Protein AF-A0A3N5VJB0-F1 (afdb_monomer_lite)

Structure (mmCIF, N/CA/C/O backbone):
data_AF-A0A3N5VJB0-F1
#
_entry.id   AF-A0A3N5VJB0-F1
#
loop_
_atom_site.group_PDB
_atom_site.id
_atom_site.type_symbol
_atom_site.label_atom_id
_atom_site.label_alt_id
_atom_site.label_comp_id
_atom_site.label_asym_id
_atom_site.label_entity_id
_atom_site.label_seq_id
_atom_site.pdbx_PDB_ins_code
_atom_site.Cartn_x
_atom_site.Cartn_y
_atom_site.Cartn_z
_atom_site.occupancy
_atom_site.B_iso_or_equiv
_atom_site.auth_seq_id
_atom_site.auth_comp_id
_atom_site.auth_asym_id
_atom_site.auth_atom_id
_atom_site.pdbx_PDB_model_num
ATOM 1 N N . MET A 1 1 ? -7.300 -23.736 31.188 1.00 49.12 1 MET A N 1
ATOM 2 C CA . MET A 1 1 ? -6.596 -22.560 30.645 1.00 49.12 1 MET A CA 1
ATOM 3 C C . MET A 1 1 ? -6.596 -22.736 29.134 1.00 49.12 1 MET A C 1
ATOM 5 O O . MET A 1 1 ? -5.881 -23.599 28.647 1.00 49.12 1 MET A O 1
ATOM 9 N N . TYR A 1 2 ? -7.520 -22.081 28.432 1.00 48.41 2 TYR A N 1
ATOM 10 C CA . TYR A 1 2 ? -7.592 -22.106 26.969 1.00 48.41 2 TYR A CA 1
ATOM 11 C C . TYR A 1 2 ? -6.807 -20.888 26.488 1.00 48.41 2 TYR A C 1
ATOM 13 O O . TYR A 1 2 ? -7.209 -19.762 26.762 1.00 48.41 2 TYR A O 1
ATOM 21 N N . THR A 1 3 ? -5.657 -21.098 25.859 1.00 56.00 3 THR A N 1
ATOM 22 C CA . THR A 1 3 ? -5.018 -20.064 25.046 1.00 56.00 3 THR A CA 1
ATOM 23 C C . THR A 1 3 ? -5.871 -19.951 23.790 1.00 56.00 3 THR A C 1
ATOM 25 O O . THR A 1 3 ? -5.867 -20.867 22.966 1.00 56.00 3 THR A O 1
ATOM 28 N N . GLU A 1 4 ? -6.679 -18.895 23.680 1.00 55.72 4 GLU A N 1
ATOM 29 C CA . GLU A 1 4 ? -7.349 -18.581 22.420 1.00 55.72 4 GLU A CA 1
ATOM 30 C C . GLU A 1 4 ? -6.281 -18.494 21.330 1.00 55.72 4 GLU A C 1
ATOM 32 O O . GLU A 1 4 ? -5.316 -17.734 21.423 1.00 55.72 4 GLU A O 1
ATOM 37 N N . ARG A 1 5 ? -6.413 -19.350 20.316 1.00 55.09 5 ARG A N 1
ATOM 38 C CA . ARG A 1 5 ? -5.667 -19.196 19.076 1.00 55.09 5 ARG A CA 1
ATOM 39 C C . ARG A 1 5 ? -6.320 -18.030 18.356 1.00 55.09 5 ARG A C 1
ATOM 41 O O . ARG A 1 5 ? -7.434 -18.179 17.868 1.00 55.09 5 ARG A O 1
ATOM 48 N N . PHE A 1 6 ? -5.646 -16.890 18.304 1.00 62.41 6 PHE A N 1
ATOM 49 C CA . PHE A 1 6 ? -6.002 -15.859 17.340 1.00 62.41 6 PHE A CA 1
ATOM 50 C C . PHE A 1 6 ? -5.844 -16.480 15.947 1.00 62.41 6 PHE A C 1
ATOM 52 O O . PHE A 1 6 ? -4.742 -16.859 15.552 1.00 62.41 6 PHE A O 1
ATOM 59 N N . THR A 1 7 ? -6.948 -16.691 15.238 1.00 68.06 7 THR A N 1
ATOM 60 C CA . THR A 1 7 ? -6.916 -16.955 13.798 1.00 68.06 7 THR A CA 1
ATOM 61 C C . THR A 1 7 ? -6.798 -15.609 13.110 1.00 68.06 7 THR A C 1
A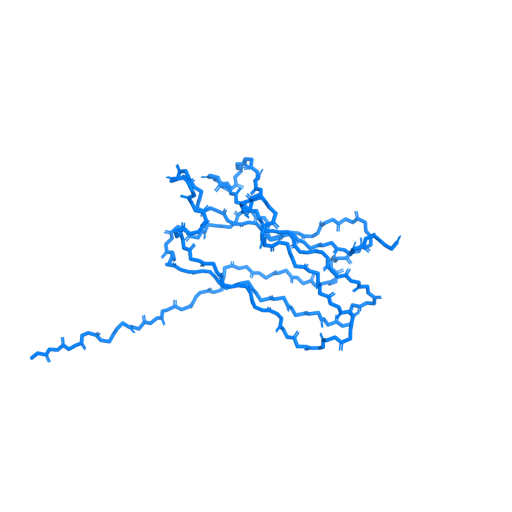TOM 63 O O . THR A 1 7 ? -7.747 -14.830 13.124 1.00 68.06 7 THR A O 1
ATOM 66 N N . GLU A 1 8 ? -5.625 -15.324 12.550 1.00 72.44 8 GLU A N 1
ATOM 67 C CA . GLU A 1 8 ? -5.455 -14.200 11.633 1.00 72.44 8 GLU A CA 1
ATOM 68 C C . GLU A 1 8 ? -6.323 -14.455 10.395 1.00 72.44 8 GLU A C 1
ATOM 70 O O . GLU A 1 8 ? -6.193 -15.487 9.732 1.00 72.44 8 GLU A O 1
ATOM 75 N N . ALA A 1 9 ? -7.250 -13.538 10.129 1.00 80.69 9 ALA A N 1
ATOM 76 C CA . ALA A 1 9 ? -8.050 -13.519 8.915 1.00 80.69 9 ALA A CA 1
ATOM 77 C C . ALA A 1 9 ? -7.431 -12.502 7.954 1.00 80.69 9 ALA A C 1
ATOM 79 O O . ALA A 1 9 ? -7.151 -11.372 8.348 1.00 80.69 9 ALA A O 1
ATOM 80 N N . TRP A 1 10 ? -7.217 -12.922 6.710 1.00 85.69 10 TRP A N 1
ATOM 81 C CA . TRP A 1 10 ? -6.697 -12.078 5.641 1.00 85.69 10 TRP A CA 1
ATOM 82 C C . TRP A 1 10 ? -7.815 -11.803 4.643 1.00 85.69 10 TRP A C 1
ATOM 84 O O . TRP A 1 10 ? -8.526 -12.727 4.243 1.00 85.69 10 TRP A O 1
ATOM 94 N N . GLU A 1 11 ? -7.946 -10.549 4.235 1.00 91.00 11 GLU A N 1
ATOM 95 C CA . GLU A 1 11 ? -8.885 -10.113 3.207 1.00 91.00 11 GLU A CA 1
ATOM 96 C C . GLU A 1 11 ? -8.115 -9.384 2.108 1.00 91.00 11 GLU A C 1
ATOM 98 O O . GLU A 1 11 ? -7.194 -8.614 2.385 1.00 91.00 11 GLU A O 1
ATOM 103 N N . LEU A 1 12 ? -8.481 -9.653 0.855 1.00 92.69 12 LEU A N 1
ATOM 104 C CA . LEU A 1 12 ? -7.967 -8.903 -0.280 1.00 92.69 12 LEU A CA 1
ATOM 105 C C . LEU A 1 12 ? -8.757 -7.600 -0.393 1.00 92.69 12 LEU A C 1
ATOM 107 O O . LEU A 1 12 ? -9.940 -7.639 -0.720 1.00 92.69 12 LEU A O 1
ATOM 111 N N . ILE A 1 13 ? -8.094 -6.478 -0.123 1.00 92.25 13 ILE A N 1
ATOM 112 C CA . ILE A 1 13 ? -8.717 -5.151 -0.153 1.00 92.25 13 ILE A CA 1
ATOM 113 C C . ILE A 1 13 ? -8.865 -4.656 -1.594 1.00 92.25 13 ILE A C 1
ATOM 115 O O . ILE A 1 13 ? -9.959 -4.271 -1.995 1.00 92.25 13 ILE A O 1
ATOM 119 N N . ASP A 1 14 ? -7.778 -4.686 -2.368 1.00 92.38 14 ASP A N 1
ATOM 120 C CA . ASP A 1 14 ? -7.775 -4.234 -3.759 1.00 92.38 14 ASP A CA 1
ATOM 121 C C . ASP A 1 14 ? -6.621 -4.858 -4.562 1.00 92.38 14 ASP A C 1
ATOM 123 O O . ASP A 1 14 ? -5.675 -5.409 -3.988 1.00 92.38 14 ASP A O 1
ATOM 127 N N . VAL A 1 15 ? -6.710 -4.788 -5.893 1.00 89.44 15 VAL A N 1
ATOM 128 C CA . VAL A 1 15 ? -5.673 -5.227 -6.833 1.00 89.44 15 VAL A CA 1
ATOM 129 C C . VAL A 1 15 ? -5.547 -4.239 -7.984 1.00 89.44 15 VAL A C 1
ATOM 131 O O . VAL A 1 15 ? -6.483 -4.037 -8.756 1.00 89.44 15 VAL A O 1
ATOM 134 N N . LEU A 1 16 ? -4.332 -3.732 -8.176 1.00 86.06 16 LEU A N 1
ATOM 135 C CA . LEU A 1 16 ? -3.948 -2.960 -9.350 1.00 86.06 16 LEU A CA 1
ATOM 136 C C . LEU A 1 16 ? -3.123 -3.831 -10.309 1.00 86.06 16 LEU A C 1
ATOM 138 O O . LEU A 1 16 ? -2.134 -4.441 -9.905 1.00 86.06 16 LEU A O 1
ATOM 142 N N . TYR A 1 17 ? -3.515 -3.882 -11.585 1.00 79.38 17 TYR A N 1
ATOM 143 C CA . TYR A 1 17 ? -2.782 -4.609 -12.627 1.00 79.38 17 TYR A CA 1
ATOM 144 C C . TYR A 1 17 ? -1.937 -3.668 -13.496 1.00 79.38 17 TYR A C 1
ATOM 146 O O . TYR A 1 17 ? -2.412 -2.626 -13.951 1.00 79.38 17 TYR A O 1
ATOM 154 N N . GLY A 1 18 ? -0.690 -4.087 -13.740 1.00 65.25 18 GLY A N 1
ATOM 155 C CA . GLY A 1 18 ? 0.374 -3.314 -14.391 1.00 65.25 18 GLY A CA 1
ATOM 156 C C . GLY A 1 18 ? 0.141 -2.933 -15.855 1.00 65.25 18 GLY A C 1
ATOM 157 O O . GLY A 1 18 ? 0.775 -1.996 -16.326 1.00 65.25 18 GLY A O 1
ATOM 158 N N . ASP A 1 19 ? -0.815 -3.558 -16.552 1.00 61.97 19 ASP A N 1
ATOM 159 C CA . ASP A 1 19 ? -1.210 -3.159 -17.916 1.00 61.97 19 ASP A CA 1
ATOM 160 C C . ASP A 1 19 ? -1.705 -1.695 -17.979 1.00 61.97 19 ASP A C 1
ATOM 162 O O . ASP A 1 19 ? -1.759 -1.098 -19.055 1.00 61.97 19 ASP A O 1
ATOM 166 N N . ASN A 1 20 ? -2.046 -1.108 -16.824 1.00 55.09 20 ASN A N 1
ATOM 167 C CA . ASN A 1 20 ? -2.473 0.283 -16.677 1.00 55.09 20 ASN A CA 1
ATOM 168 C C . ASN A 1 20 ? -1.330 1.271 -16.367 1.00 55.09 20 ASN A C 1
ATOM 170 O O . ASN A 1 20 ? -1.537 2.477 -16.504 1.00 55.09 20 ASN A O 1
ATOM 174 N N . VAL A 1 21 ? -0.126 0.803 -16.007 1.00 60.44 21 VAL A N 1
ATOM 175 C CA . VAL A 1 21 ? 1.015 1.667 -15.646 1.00 60.44 21 VAL A CA 1
ATOM 176 C C . VAL A 1 21 ? 1.753 2.086 -16.925 1.00 60.44 21 VAL A C 1
ATOM 178 O O . VAL A 1 21 ? 2.816 1.576 -17.272 1.00 60.44 21 VAL A O 1
ATOM 181 N N . ASN A 1 22 ? 1.144 2.989 -17.694 1.00 57.59 22 ASN A N 1
ATOM 182 C CA . ASN A 1 22 ? 1.719 3.525 -18.927 1.00 57.59 22 ASN A CA 1
ATOM 183 C C . ASN A 1 22 ? 2.449 4.849 -18.655 1.00 57.59 22 ASN A C 1
ATOM 185 O O . ASN A 1 22 ? 1.802 5.893 -18.585 1.00 57.59 22 ASN A O 1
ATOM 189 N N . GLY A 1 23 ? 3.780 4.772 -18.524 1.00 58.91 23 GLY A N 1
ATOM 190 C CA . GLY A 1 23 ? 4.832 5.747 -18.884 1.00 58.91 23 GLY A CA 1
ATOM 191 C C . GLY A 1 23 ? 4.781 7.211 -18.416 1.00 58.91 23 GLY A C 1
ATOM 192 O O . GLY A 1 23 ? 5.788 7.901 -18.524 1.00 58.91 23 GLY A O 1
ATOM 193 N N . THR A 1 24 ? 3.647 7.722 -17.945 1.00 60.50 24 THR A N 1
ATOM 194 C CA . THR A 1 24 ? 3.448 9.119 -17.518 1.00 60.50 24 THR A CA 1
ATOM 195 C C . THR A 1 24 ? 2.245 9.314 -16.592 1.00 60.50 24 THR A C 1
ATOM 197 O O . THR A 1 24 ? 2.073 10.404 -16.056 1.00 60.50 24 THR A O 1
ATOM 200 N N . THR A 1 25 ? 1.358 8.322 -16.463 1.00 71.38 25 THR A N 1
ATOM 201 C CA . THR A 1 25 ? 0.137 8.436 -15.655 1.00 71.38 25 THR A CA 1
ATOM 202 C C . THR A 1 25 ? 0.215 7.476 -14.484 1.00 71.38 25 THR A C 1
ATOM 204 O O . THR A 1 25 ? 0.386 6.273 -14.677 1.00 71.38 25 THR A O 1
ATOM 207 N N . GLU A 1 26 ? 0.081 8.036 -13.289 1.00 77.56 26 GLU A N 1
ATOM 208 C CA . GLU A 1 26 ? 0.037 7.299 -12.032 1.00 77.56 26 GLU A CA 1
ATOM 209 C C . GLU A 1 26 ? -1.166 6.353 -12.062 1.00 77.56 26 GLU A C 1
ATOM 211 O O . GLU A 1 26 ? -2.280 6.731 -12.442 1.00 77.56 26 GLU A O 1
ATOM 216 N N . SER A 1 27 ? -0.929 5.095 -11.712 1.00 85.75 27 SER A N 1
ATOM 217 C CA . SER A 1 27 ? -1.995 4.129 -11.479 1.00 85.75 27 SER A CA 1
ATOM 218 C C . SER A 1 27 ? -2.156 3.951 -9.985 1.00 85.75 27 SER A C 1
ATOM 220 O O . SER A 1 27 ? -1.166 3.726 -9.297 1.00 85.75 27 SER A O 1
ATOM 222 N N . ASN A 1 28 ? -3.383 4.012 -9.478 1.00 88.62 28 ASN A N 1
ATOM 223 C CA . ASN A 1 28 ? -3.616 3.895 -8.048 1.00 88.62 28 ASN A CA 1
ATOM 224 C C . ASN A 1 28 ? -4.825 3.023 -7.710 1.00 88.62 28 ASN A C 1
ATOM 226 O O . ASN A 1 28 ? -5.699 2.774 -8.542 1.00 88.62 28 ASN A O 1
ATOM 230 N N . THR A 1 29 ? -4.839 2.521 -6.479 1.00 90.56 29 THR A N 1
ATOM 231 C CA . THR A 1 29 ? -5.936 1.711 -5.922 1.00 90.56 29 THR A CA 1
ATOM 232 C C . THR A 1 29 ? -7.151 2.562 -5.534 1.00 90.56 29 THR A C 1
ATOM 234 O O . THR A 1 29 ? -8.218 2.052 -5.200 1.00 90.56 29 THR A O 1
ATOM 237 N N . GLY A 1 30 ? -6.987 3.886 -5.505 1.00 90.56 30 GLY A N 1
ATOM 238 C CA . GLY A 1 30 ? -7.887 4.779 -4.793 1.00 90.56 30 GLY A CA 1
ATOM 239 C C . GLY A 1 30 ? -7.812 4.580 -3.275 1.00 90.56 30 GLY A C 1
ATOM 240 O O . GLY A 1 30 ? -7.113 3.705 -2.756 1.00 90.56 30 GLY A O 1
ATOM 241 N N . ALA A 1 31 ? -8.550 5.418 -2.546 1.00 91.88 31 ALA A N 1
ATOM 242 C CA . ALA A 1 31 ? -8.595 5.392 -1.088 1.00 91.88 31 ALA A CA 1
ATOM 243 C C . ALA A 1 31 ? -9.474 4.233 -0.580 1.00 91.88 31 ALA A C 1
ATOM 245 O O . ALA A 1 31 ? -10.703 4.337 -0.519 1.00 91.88 31 ALA A O 1
ATOM 246 N N . ASN A 1 32 ? -8.831 3.146 -0.161 1.00 93.50 32 ASN A N 1
ATOM 247 C CA . ASN A 1 32 ? -9.463 1.932 0.346 1.00 93.50 32 ASN A CA 1
ATOM 248 C C . ASN A 1 32 ? -9.496 1.901 1.874 1.00 93.50 32 ASN A C 1
ATOM 250 O O . ASN A 1 32 ? -8.491 2.174 2.525 1.00 93.50 32 ASN A O 1
ATOM 254 N N . SER A 1 33 ? -10.643 1.558 2.470 1.00 92.00 33 SER A N 1
ATOM 255 C CA . SER A 1 33 ? -10.769 1.541 3.932 1.00 92.00 33 SER A CA 1
ATOM 256 C C . SER A 1 33 ? -10.020 0.362 4.543 1.00 92.00 33 SER A C 1
ATOM 258 O O . SER A 1 33 ? -10.244 -0.784 4.166 1.00 92.00 33 SER A O 1
ATOM 260 N N . VAL A 1 34 ? -9.196 0.651 5.548 1.00 90.19 34 VAL A N 1
ATOM 261 C CA . VAL A 1 34 ? -8.426 -0.336 6.315 1.00 90.19 34 VAL A CA 1
ATOM 262 C C . VAL A 1 34 ? -8.737 -0.305 7.817 1.00 90.19 34 VAL A C 1
ATOM 264 O O . VAL A 1 34 ? -8.056 -0.939 8.615 1.00 90.19 34 VAL A O 1
ATOM 267 N N . LYS A 1 35 ? -9.796 0.412 8.216 1.00 87.44 35 LYS A N 1
ATOM 268 C CA . LYS A 1 35 ? -10.156 0.685 9.622 1.00 87.44 35 LYS A CA 1
ATOM 269 C C . LYS A 1 35 ? -10.370 -0.561 10.492 1.00 87.44 35 LYS A C 1
ATOM 271 O O . LYS A 1 35 ? -10.213 -0.489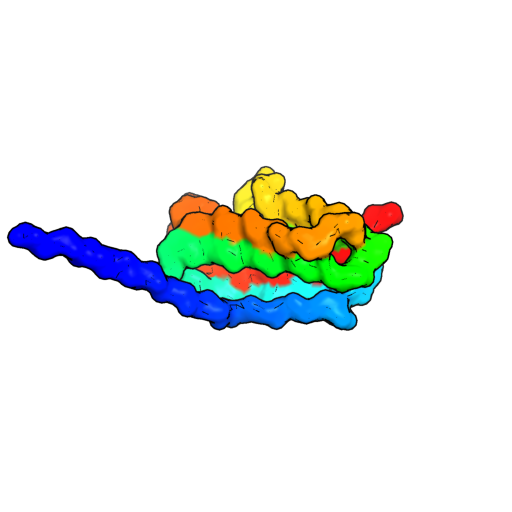 11.706 1.00 87.44 35 LYS A O 1
ATOM 276 N N . ASP A 1 36 ? -10.796 -1.663 9.876 1.00 88.44 36 ASP A N 1
ATOM 277 C CA . ASP A 1 36 ? -11.183 -2.898 10.566 1.00 88.44 36 ASP A CA 1
ATOM 278 C C . ASP A 1 36 ? -10.028 -3.918 10.611 1.00 88.44 36 ASP A C 1
ATOM 280 O O . ASP A 1 36 ? -10.177 -5.012 11.158 1.00 88.44 36 ASP A O 1
ATOM 284 N N . PHE A 1 37 ? -8.860 -3.560 10.066 1.00 87.69 37 PHE A N 1
ATOM 285 C CA . PHE A 1 37 ? -7.666 -4.395 10.055 1.00 87.69 37 PHE A CA 1
ATOM 286 C C . PHE A 1 37 ? -6.673 -3.926 11.109 1.00 87.69 37 PHE A C 1
ATOM 288 O O . PHE A 1 37 ? -6.576 -2.747 11.420 1.00 87.69 37 PHE A O 1
ATOM 295 N N . SER A 1 38 ? -5.902 -4.857 11.665 1.00 86.69 38 SER A N 1
ATOM 296 C CA . SER A 1 38 ? -4.782 -4.521 12.551 1.00 86.69 38 SER A CA 1
ATOM 297 C C . SER A 1 38 ? -3.497 -4.228 11.775 1.00 86.69 38 SER A C 1
ATOM 299 O O . SER A 1 38 ? -2.605 -3.557 12.299 1.00 86.69 38 SER A O 1
ATOM 301 N N . ARG A 1 39 ? -3.393 -4.747 10.544 1.00 87.38 39 ARG A N 1
ATOM 302 C CA . ARG A 1 39 ? -2.247 -4.608 9.644 1.00 87.38 39 ARG A CA 1
ATOM 303 C C . ARG A 1 39 ? -2.679 -4.674 8.190 1.00 87.38 39 ARG A C 1
ATOM 305 O O . ARG A 1 39 ? -3.682 -5.307 7.866 1.00 87.38 39 ARG A O 1
ATOM 312 N N . VAL A 1 40 ? -1.859 -4.092 7.329 1.00 88.81 40 VAL A N 1
ATOM 313 C CA . VAL A 1 40 ? -2.001 -4.131 5.877 1.00 88.81 40 VAL A CA 1
ATOM 314 C C . VAL A 1 40 ? -0.683 -4.607 5.281 1.00 88.81 40 VAL A C 1
ATOM 316 O O . VAL A 1 40 ? 0.387 -4.176 5.706 1.00 88.81 40 VAL A O 1
ATOM 319 N N . ALA A 1 41 ? -0.760 -5.504 4.302 1.00 89.56 41 ALA A N 1
ATOM 320 C CA . ALA A 1 41 ? 0.383 -5.915 3.500 1.00 89.56 41 ALA A CA 1
ATOM 321 C C . ALA A 1 41 ? 0.164 -5.455 2.058 1.00 89.56 41 ALA A C 1
ATOM 323 O O . ALA A 1 41 ? -0.822 -5.834 1.428 1.00 89.56 41 ALA A O 1
ATOM 324 N N . ILE A 1 42 ? 1.091 -4.654 1.544 1.00 88.81 42 ILE A N 1
ATOM 325 C CA . ILE A 1 42 ? 1.124 -4.225 0.148 1.00 88.81 42 ILE A CA 1
ATOM 326 C C . ILE A 1 42 ? 2.119 -5.128 -0.565 1.00 88.81 42 ILE A C 1
ATOM 328 O O . ILE A 1 42 ? 3.285 -5.209 -0.176 1.00 88.81 42 ILE A O 1
ATOM 332 N N . ILE A 1 43 ? 1.644 -5.834 -1.588 1.00 88.12 43 ILE A N 1
ATOM 333 C CA . ILE A 1 43 ? 2.451 -6.768 -2.370 1.00 88.12 43 ILE A CA 1
ATOM 334 C C . ILE A 1 43 ? 2.645 -6.168 -3.755 1.00 88.12 43 ILE A C 1
ATOM 336 O O . ILE A 1 43 ? 1.694 -6.057 -4.525 1.00 88.12 43 ILE A O 1
ATOM 340 N N . VAL A 1 44 ? 3.885 -5.815 -4.075 1.00 84.44 44 VAL A N 1
ATOM 341 C CA . VAL A 1 44 ? 4.263 -5.283 -5.385 1.00 84.44 44 VAL A CA 1
ATOM 342 C C . VAL A 1 44 ? 5.006 -6.370 -6.135 1.00 84.44 44 VAL A C 1
ATOM 344 O O . VAL A 1 44 ? 6.087 -6.789 -5.727 1.00 84.44 44 VAL A O 1
ATOM 347 N N . HIS A 1 45 ? 4.414 -6.847 -7.225 1.00 82.31 45 HIS A N 1
ATOM 348 C CA . HIS A 1 45 ? 4.996 -7.892 -8.055 1.00 82.31 45 HIS A CA 1
ATOM 349 C C . HIS A 1 45 ? 5.261 -7.347 -9.463 1.00 82.31 45 HIS A C 1
ATOM 351 O O . HIS A 1 45 ? 4.335 -7.304 -10.277 1.00 82.31 45 HIS A O 1
ATOM 357 N N . PRO A 1 46 ? 6.497 -6.910 -9.758 1.00 73.75 46 PRO A N 1
ATOM 358 C CA . PRO A 1 46 ? 6.853 -6.448 -11.092 1.00 73.75 46 PRO A CA 1
ATOM 359 C C . PRO A 1 46 ? 6.921 -7.657 -12.037 1.00 73.75 46 PRO A C 1
ATOM 361 O O . PRO A 1 46 ? 7.783 -8.527 -11.918 1.00 73.75 46 PRO A O 1
ATOM 364 N N . VAL A 1 47 ? 5.991 -7.729 -12.983 1.00 70.12 47 VAL A N 1
ATOM 365 C CA . VAL A 1 47 ? 6.040 -8.699 -14.083 1.00 70.12 47 VAL A CA 1
ATOM 366 C C . VAL A 1 47 ? 6.270 -7.907 -15.358 1.00 70.12 47 VAL A C 1
ATOM 368 O O . VAL A 1 47 ? 5.473 -7.033 -15.678 1.00 70.12 47 VAL A O 1
ATOM 371 N N . ASP A 1 48 ? 7.370 -8.190 -16.055 1.00 65.94 48 ASP A N 1
ATOM 372 C CA . ASP A 1 48 ? 7.712 -7.594 -17.354 1.00 65.94 48 ASP A CA 1
ATOM 373 C C . ASP A 1 48 ? 7.794 -6.053 -17.374 1.00 65.94 48 ASP A C 1
ATOM 375 O O . ASP A 1 48 ? 7.550 -5.407 -18.396 1.00 65.94 48 ASP A O 1
ATOM 379 N N . VAL A 1 49 ? 8.182 -5.444 -16.252 1.00 63.12 49 VAL A N 1
ATOM 380 C CA . VAL A 1 49 ? 8.414 -3.998 -16.183 1.00 63.12 49 VAL A CA 1
ATOM 381 C C . VAL A 1 49 ? 9.800 -3.697 -16.752 1.00 63.12 49 VAL A C 1
ATOM 383 O O . VAL A 1 49 ? 10.800 -4.163 -16.220 1.00 63.1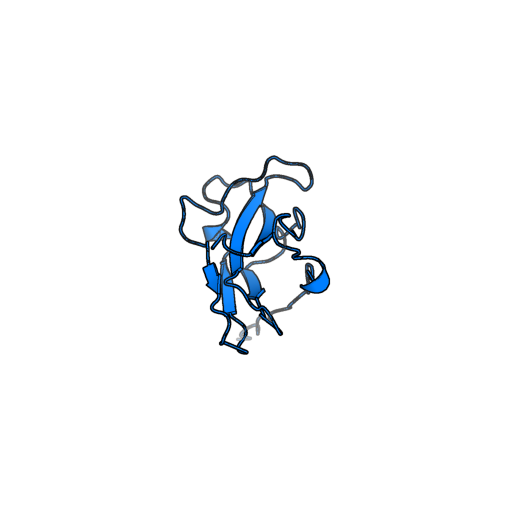2 49 VAL A O 1
ATOM 386 N N . ASN A 1 50 ? 9.874 -2.922 -17.838 1.00 64.38 50 ASN A N 1
ATOM 387 C CA . ASN A 1 50 ? 11.147 -2.499 -18.449 1.00 64.38 50 ASN A CA 1
ATOM 388 C C . ASN A 1 50 ? 11.762 -1.261 -17.780 1.00 64.38 50 ASN A C 1
ATOM 390 O O . ASN A 1 50 ? 12.788 -0.766 -18.245 1.00 64.38 50 ASN A O 1
ATOM 394 N N . ASP A 1 51 ? 11.124 -0.762 -16.725 1.00 69.69 51 ASP A N 1
ATOM 395 C CA . ASP A 1 51 ? 11.525 0.432 -15.999 1.00 69.69 51 ASP A CA 1
ATOM 396 C C . ASP A 1 51 ? 11.492 0.198 -14.488 1.00 69.69 51 ASP A C 1
ATOM 398 O O . ASP A 1 51 ? 10.962 -0.800 -13.989 1.00 69.69 51 ASP A O 1
ATOM 402 N N . VAL A 1 52 ? 12.104 1.116 -13.762 1.00 75.81 52 VAL A N 1
ATOM 403 C CA . VAL A 1 52 ? 12.010 1.183 -12.316 1.00 75.81 52 VAL A CA 1
ATOM 404 C C . VAL A 1 52 ? 10.600 1.647 -11.942 1.00 75.81 52 VAL A C 1
ATOM 406 O O . VAL A 1 52 ? 10.054 2.537 -12.586 1.00 75.81 52 VAL A O 1
ATOM 409 N N . LEU A 1 53 ? 9.987 1.033 -10.929 1.00 78.56 53 LEU A N 1
ATOM 410 C CA . LEU A 1 53 ? 8.704 1.501 -10.397 1.00 78.56 53 LEU A CA 1
ATOM 411 C C . LEU A 1 53 ? 8.936 2.341 -9.153 1.00 78.56 53 LEU A C 1
ATOM 413 O O . LEU A 1 53 ? 9.576 1.847 -8.224 1.00 78.56 53 LEU A O 1
ATOM 417 N N . ASP A 1 54 ? 8.358 3.533 -9.141 1.00 80.69 54 ASP A N 1
ATOM 418 C CA . ASP A 1 54 ? 8.153 4.330 -7.942 1.00 80.69 54 ASP A CA 1
ATOM 419 C C . ASP A 1 54 ? 6.765 3.994 -7.392 1.00 80.69 54 ASP A C 1
ATOM 421 O O . ASP A 1 54 ? 5.765 4.014 -8.118 1.00 80.69 54 ASP A O 1
ATOM 425 N N . VAL A 1 55 ? 6.731 3.582 -6.127 1.00 82.44 55 VAL A N 1
ATOM 426 C CA . VAL A 1 55 ? 5.505 3.220 -5.419 1.00 82.44 55 VAL A CA 1
ATOM 427 C C . VAL A 1 55 ? 5.344 4.154 -4.240 1.00 82.44 55 VAL A C 1
ATOM 429 O O . VAL A 1 55 ? 6.123 4.053 -3.292 1.00 82.44 55 VAL A O 1
ATOM 432 N N . ASP A 1 56 ? 4.307 4.977 -4.281 1.00 84.75 56 ASP A N 1
ATOM 433 C CA . ASP A 1 56 ? 3.974 5.916 -3.220 1.00 84.75 56 ASP A CA 1
ATOM 434 C C . ASP A 1 56 ? 2.803 5.363 -2.405 1.00 84.75 56 ASP A C 1
ATOM 436 O O . ASP A 1 56 ? 1.826 4.823 -2.936 1.00 84.75 56 ASP A O 1
ATOM 440 N N . ILE A 1 57 ? 2.907 5.459 -1.080 1.00 87.38 57 ILE A N 1
ATOM 441 C CA . ILE A 1 57 ? 1.851 5.016 -0.170 1.00 87.38 57 ILE A CA 1
ATOM 442 C C . ILE A 1 57 ? 1.274 6.237 0.518 1.00 87.38 57 ILE A C 1
ATOM 444 O O . ILE A 1 57 ? 1.960 6.968 1.237 1.00 87.38 57 ILE A O 1
ATOM 448 N N . GLU A 1 58 ? -0.027 6.410 0.357 1.00 87.75 58 GLU A N 1
ATOM 449 C CA . GLU A 1 58 ? -0.755 7.542 0.887 1.00 87.75 58 GLU A CA 1
ATOM 450 C C . GLU A 1 58 ? -1.917 7.099 1.769 1.00 87.75 58 GLU A C 1
ATOM 452 O O . GLU A 1 58 ? -2.427 5.980 1.711 1.00 87.75 58 GLU A O 1
ATOM 457 N N . GLN A 1 59 ? -2.356 8.029 2.599 1.00 88.00 59 GLN A N 1
ATOM 458 C CA . GLN A 1 59 ? -3.419 7.878 3.564 1.00 88.00 59 GLN A CA 1
ATOM 459 C C . GLN A 1 59 ? -4.470 8.975 3.386 1.00 88.00 59 GLN A C 1
ATOM 461 O O . GLN A 1 59 ? -4.160 10.118 3.043 1.00 88.00 59 GLN A O 1
ATOM 466 N N . ALA A 1 60 ? -5.725 8.652 3.693 1.00 88.69 60 ALA A N 1
ATOM 467 C CA . ALA A 1 60 ? -6.819 9.616 3.749 1.00 88.69 60 ALA A CA 1
ATOM 468 C C . ALA A 1 60 ? -7.746 9.380 4.951 1.00 88.69 60 ALA A C 1
ATOM 470 O O . ALA A 1 60 ? -7.893 8.269 5.463 1.00 88.69 60 ALA A O 1
ATOM 471 N N . ALA A 1 61 ? -8.433 10.444 5.371 1.00 87.62 61 ALA A N 1
ATOM 472 C CA . ALA A 1 61 ? -9.452 10.369 6.421 1.00 87.62 61 ALA A CA 1
ATOM 473 C C . ALA A 1 61 ? -10.793 9.789 5.927 1.00 87.62 61 ALA A C 1
ATOM 475 O O . ALA A 1 61 ? -11.654 9.401 6.715 1.00 87.62 61 ALA A O 1
ATOM 476 N N . SER A 1 62 ? -11.008 9.751 4.608 1.00 90.75 62 SER A N 1
ATOM 477 C CA . SER A 1 62 ? -12.207 9.183 3.985 1.00 90.75 62 SER A CA 1
ATOM 478 C C . SER A 1 62 ? -11.924 8.767 2.542 1.00 90.75 62 SER A C 1
ATOM 480 O O . SER A 1 62 ? -10.953 9.241 1.956 1.00 90.75 62 SER A O 1
ATOM 482 N N . ALA A 1 63 ? -12.817 7.978 1.941 1.00 91.00 63 ALA A N 1
ATOM 483 C CA . ALA A 1 63 ? -12.715 7.546 0.541 1.00 91.00 63 ALA A CA 1
ATOM 484 C C . ALA A 1 63 ? -12.613 8.702 -0.479 1.00 91.00 63 ALA A C 1
ATOM 486 O O . ALA A 1 63 ? -12.075 8.519 -1.561 1.00 91.00 63 ALA A O 1
ATOM 487 N N . ASN A 1 64 ? -13.126 9.890 -0.136 1.00 90.69 64 ASN A N 1
ATOM 488 C CA . ASN A 1 64 ? -13.059 11.095 -0.975 1.00 90.69 64 ASN A CA 1
ATOM 489 C C . ASN A 1 64 ? -12.215 12.205 -0.319 1.00 90.69 64 ASN A C 1
ATOM 491 O O . ASN A 1 64 ? -12.391 13.387 -0.617 1.00 90.69 64 ASN A O 1
ATOM 495 N N . GLY A 1 65 ? -11.391 11.847 0.668 1.00 86.50 65 GLY A N 1
ATOM 496 C CA . GLY A 1 65 ? -10.558 12.786 1.408 1.00 86.50 65 GLY A CA 1
ATOM 497 C C . GLY A 1 65 ? -9.330 13.217 0.612 1.00 86.50 65 GLY A C 1
ATOM 498 O O . GLY A 1 65 ? -8.986 12.618 -0.401 1.00 86.50 65 GLY A O 1
ATOM 499 N N . ALA A 1 66 ? -8.647 14.252 1.099 1.00 88.81 66 ALA A N 1
ATOM 500 C CA . ALA A 1 66 ? -7.329 14.596 0.584 1.00 88.81 66 ALA A CA 1
ATOM 501 C C . ALA A 1 66 ? -6.322 13.503 0.967 1.00 88.81 66 ALA A C 1
ATOM 503 O O . ALA A 1 66 ? -6.246 13.125 2.142 1.00 88.81 66 ALA A O 1
ATOM 504 N N . LEU A 1 67 ? -5.569 13.041 -0.027 1.00 87.88 67 LEU A N 1
ATOM 505 C CA . LEU A 1 67 ? -4.477 12.094 0.131 1.00 87.88 67 LEU A CA 1
ATOM 506 C C . LEU A 1 67 ? -3.259 12.800 0.731 1.00 87.88 67 LEU A C 1
ATOM 508 O O . LEU A 1 67 ? -3.027 13.994 0.508 1.00 87.88 67 LEU A O 1
ATOM 512 N N . LYS A 1 68 ? -2.534 12.072 1.572 1.00 84.69 68 LYS A N 1
ATOM 513 C CA . LYS A 1 68 ? -1.290 12.513 2.197 1.00 84.69 68 LYS A CA 1
ATOM 514 C C . LYS A 1 68 ? -0.339 11.341 2.253 1.00 84.69 68 LYS A C 1
ATOM 516 O O . LYS A 1 68 ? -0.775 10.255 2.605 1.00 84.69 68 LYS A O 1
ATOM 521 N N . THR A 1 69 ? 0.946 11.564 2.030 1.00 81.50 69 THR A N 1
ATOM 522 C CA . THR A 1 69 ? 1.960 10.522 2.197 1.00 81.50 69 THR A CA 1
ATOM 523 C C . THR A 1 69 ? 1.866 9.881 3.587 1.00 81.50 69 THR A C 1
ATOM 525 O O . THR A 1 69 ? 1.618 10.549 4.606 1.00 81.50 69 THR A O 1
ATOM 528 N N . VAL A 1 70 ? 2.014 8.560 3.631 1.00 77.75 70 VAL A N 1
ATOM 529 C CA . VAL A 1 70 ? 2.224 7.822 4.874 1.00 77.75 70 VAL A CA 1
ATOM 530 C C . VAL A 1 70 ? 3.618 8.201 5.367 1.00 77.75 70 VAL A C 1
ATOM 532 O O . VAL A 1 70 ? 4.606 7.623 4.944 1.00 77.75 70 VAL A O 1
ATOM 535 N N . ASP A 1 71 ? 3.659 9.221 6.230 1.00 65.88 71 ASP A N 1
ATOM 536 C CA . ASP A 1 71 ? 4.849 9.867 6.800 1.00 65.88 71 ASP A CA 1
ATOM 537 C C . ASP A 1 71 ? 5.695 10.745 5.842 1.00 65.88 71 ASP A C 1
ATOM 539 O O . ASP A 1 71 ? 5.339 10.988 4.693 1.00 65.88 71 ASP A O 1
ATOM 543 N N . ALA A 1 72 ? 6.762 11.355 6.373 1.00 53.69 72 ALA A N 1
ATOM 544 C CA . ALA A 1 72 ? 7.647 12.262 5.642 1.00 53.69 72 ALA A CA 1
ATOM 545 C C . ALA A 1 72 ? 8.782 11.500 4.923 1.00 53.69 72 ALA A C 1
ATOM 547 O O . ALA A 1 72 ? 9.953 11.692 5.268 1.00 53.69 72 ALA A O 1
ATOM 548 N N . ASN A 1 73 ? 8.421 10.708 3.905 1.00 50.09 73 ASN A N 1
ATOM 549 C CA . ASN A 1 73 ? 9.298 10.025 2.929 1.00 50.09 73 ASN A CA 1
ATOM 550 C C . ASN A 1 73 ? 9.784 8.596 3.277 1.00 50.09 73 ASN A C 1
ATOM 552 O O . ASN A 1 73 ? 10.828 8.186 2.768 1.00 50.09 73 ASN A O 1
ATOM 556 N N . SER A 1 74 ? 9.132 7.827 4.155 1.00 53.28 74 SER A N 1
ATOM 557 C CA . SER A 1 74 ? 9.713 6.552 4.634 1.00 53.28 74 SER A CA 1
ATOM 558 C C . SER A 1 74 ? 9.174 5.291 3.971 1.00 53.28 74 SER A C 1
ATOM 560 O O . SER A 1 74 ? 9.692 4.214 4.282 1.00 53.28 74 SER A O 1
ATOM 562 N N . LYS A 1 75 ? 8.161 5.369 3.098 1.00 61.69 75 LYS A N 1
ATOM 563 C CA . LYS A 1 75 ? 7.555 4.158 2.511 1.00 61.69 75 LYS A CA 1
ATOM 564 C C . LYS A 1 75 ? 7.463 4.144 0.989 1.00 61.69 75 LYS A C 1
ATOM 566 O O . LYS A 1 75 ? 6.886 3.204 0.444 1.00 61.69 75 LYS A O 1
ATOM 571 N N . ASP A 1 76 ? 8.130 5.090 0.339 1.00 62.62 76 ASP A N 1
ATOM 572 C CA . ASP A 1 76 ? 8.336 5.055 -1.102 1.00 62.62 76 ASP A CA 1
ATOM 573 C C . ASP A 1 76 ? 9.304 3.908 -1.408 1.00 62.62 76 ASP A C 1
ATOM 575 O O . ASP A 1 76 ? 10.388 3.811 -0.814 1.00 62.62 76 ASP A O 1
ATOM 579 N N . ILE A 1 77 ? 8.907 2.993 -2.293 1.00 68.19 77 ILE A N 1
ATOM 580 C CA . ILE A 1 77 ? 9.801 1.926 -2.745 1.00 68.19 77 ILE A CA 1
ATOM 581 C C . ILE A 1 77 ? 10.096 2.064 -4.225 1.00 68.19 77 ILE A C 1
ATOM 583 O O . ILE A 1 77 ? 9.214 2.267 -5.051 1.00 68.19 77 ILE A O 1
ATOM 587 N N . THR A 1 78 ? 11.368 1.862 -4.537 1.00 67.00 78 THR A N 1
ATOM 588 C CA . THR A 1 78 ? 11.869 1.792 -5.897 1.00 67.00 78 THR A CA 1
ATOM 589 C C . THR A 1 78 ? 12.125 0.326 -6.228 1.00 67.00 78 THR A C 1
ATOM 591 O O . THR A 1 78 ? 13.018 -0.301 -5.646 1.00 67.00 78 THR A O 1
ATOM 594 N N . VAL A 1 79 ? 11.335 -0.258 -7.130 1.00 66.94 79 VAL A N 1
ATOM 595 C CA . VAL A 1 79 ? 11.471 -1.677 -7.504 1.00 66.94 79 VAL A CA 1
ATOM 596 C C . VAL A 1 79 ? 12.272 -1.807 -8.797 1.00 66.94 79 VAL A C 1
ATOM 598 O O . VAL A 1 79 ? 11.920 -1.225 -9.820 1.00 66.94 79 VAL A O 1
ATOM 601 N N . ALA A 1 80 ? 13.367 -2.572 -8.754 1.00 60.34 80 ALA A N 1
ATOM 602 C CA . ALA A 1 80 ? 14.278 -2.731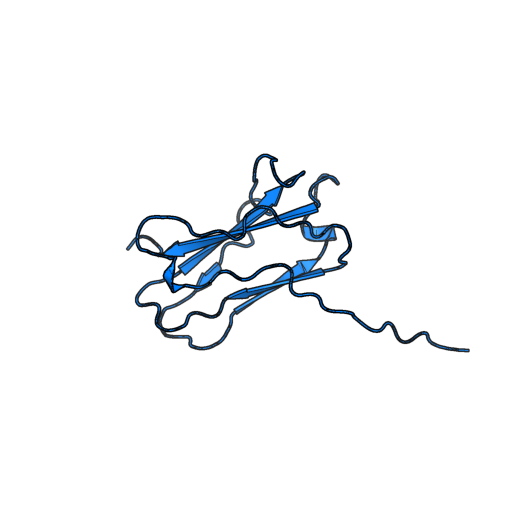 -9.885 1.00 60.34 80 ALA A CA 1
ATOM 603 C C . ALA A 1 80 ? 13.821 -3.816 -10.886 1.00 60.34 80 ALA A C 1
ATOM 605 O O . ALA A 1 80 ? 13.525 -4.948 -10.510 1.00 60.34 80 ALA A O 1
ATOM 606 N N . ILE A 1 81 ? 13.908 -3.462 -12.173 1.00 58.31 81 ILE A N 1
ATOM 607 C CA . ILE A 1 81 ? 13.536 -4.167 -13.424 1.00 58.31 81 ILE A CA 1
ATOM 608 C C . ILE A 1 81 ? 13.799 -5.686 -13.466 1.00 58.31 81 ILE A C 1
ATOM 610 O O . ILE A 1 81 ? 13.071 -6.431 -14.116 1.00 58.31 81 ILE A O 1
ATOM 614 N N . ALA A 1 82 ? 14.866 -6.170 -12.825 1.00 56.78 82 ALA A N 1
ATOM 615 C CA . ALA A 1 82 ? 15.319 -7.559 -12.954 1.00 56.78 82 ALA A CA 1
ATOM 616 C C . ALA A 1 82 ? 14.835 -8.490 -11.830 1.00 56.78 82 ALA A C 1
ATOM 618 O O . ALA A 1 82 ? 15.158 -9.682 -11.850 1.00 56.78 82 ALA A O 1
ATOM 619 N N . ASP A 1 83 ? 14.114 -7.968 -10.834 1.00 62.00 83 ASP A N 1
ATOM 620 C CA . ASP A 1 83 ? 13.643 -8.781 -9.721 1.00 62.00 83 ASP A CA 1
ATOM 621 C C . ASP A 1 83 ? 12.231 -9.298 -9.991 1.00 62.00 83 ASP A C 1
ATOM 623 O O . ASP A 1 83 ? 11.251 -8.600 -9.796 1.00 62.00 83 ASP A O 1
ATOM 627 N N . THR A 1 84 ? 12.108 -10.556 -10.413 1.00 66.75 84 THR A N 1
ATOM 628 C CA . THR A 1 84 ? 10.807 -11.240 -10.532 1.00 66.75 84 THR A CA 1
ATOM 629 C C . THR A 1 84 ? 10.189 -11.578 -9.172 1.00 66.75 84 THR A C 1
ATOM 631 O O . THR A 1 84 ? 9.215 -12.326 -9.105 1.00 66.75 84 THR A O 1
ATOM 634 N N . LYS A 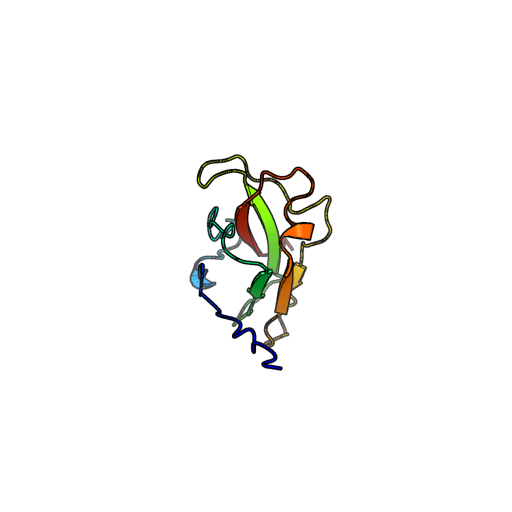1 85 ? 10.811 -11.181 -8.057 1.00 75.81 85 LYS A N 1
ATOM 635 C CA . LYS A 1 85 ? 10.291 -11.476 -6.724 1.00 75.81 85 LYS A CA 1
ATOM 636 C C . LYS A 1 85 ? 9.345 -10.368 -6.280 1.00 75.81 85 LYS A C 1
ATOM 638 O O . LYS A 1 85 ? 9.627 -9.194 -6.500 1.00 75.81 85 LYS A O 1
ATOM 643 N N . PRO A 1 86 ? 8.244 -10.725 -5.604 1.00 80.00 86 PRO A N 1
ATOM 644 C CA . PRO A 1 86 ? 7.387 -9.727 -4.999 1.00 80.00 86 PRO A CA 1
ATOM 645 C C . PRO A 1 86 ? 8.116 -9.020 -3.853 1.00 80.00 86 PRO A C 1
ATOM 647 O O . PRO A 1 86 ? 8.740 -9.664 -3.004 1.00 80.00 86 PRO A O 1
ATOM 650 N N . SER A 1 87 ? 7.963 -7.704 -3.804 1.00 79.94 87 SER A N 1
ATOM 651 C CA . SER A 1 87 ? 8.264 -6.883 -2.636 1.00 79.94 87 SER A CA 1
ATOM 652 C C . SER A 1 87 ? 7.032 -6.823 -1.741 1.00 79.94 87 SER A C 1
ATOM 654 O O . SER A 1 87 ? 5.905 -6.736 -2.232 1.00 79.94 87 SER A O 1
ATOM 656 N N . VAL A 1 88 ? 7.239 -6.877 -0.426 1.00 83.88 88 VAL A N 1
ATOM 657 C CA . VAL A 1 88 ? 6.158 -6.787 0.560 1.00 83.88 88 VAL A CA 1
ATOM 658 C C . VAL A 1 88 ? 6.454 -5.649 1.519 1.00 83.88 88 VAL A C 1
ATOM 660 O O . VAL A 1 88 ? 7.497 -5.648 2.174 1.00 83.88 88 VAL A O 1
ATOM 663 N N . ILE A 1 89 ? 5.521 -4.707 1.616 1.00 83.88 89 ILE A N 1
ATOM 664 C CA . ILE A 1 89 ? 5.529 -3.648 2.623 1.00 83.88 89 ILE A CA 1
ATOM 665 C C . ILE A 1 89 ? 4.429 -3.973 3.624 1.00 83.88 89 ILE A C 1
ATOM 667 O O . ILE A 1 89 ? 3.257 -4.053 3.263 1.00 83.88 89 ILE A O 1
ATOM 671 N N . GLU A 1 90 ? 4.805 -4.175 4.882 1.00 85.94 90 GLU A N 1
ATOM 672 C CA . GLU A 1 90 ? 3.853 -4.351 5.978 1.00 85.94 90 GLU A CA 1
ATOM 673 C C . GLU A 1 90 ? 3.675 -3.022 6.716 1.00 85.94 90 GLU A C 1
ATOM 675 O O . GLU A 1 90 ? 4.642 -2.321 7.027 1.00 85.94 90 GLU A O 1
ATOM 680 N N . LEU A 1 91 ? 2.418 -2.685 6.981 1.00 83.25 91 LEU A N 1
ATOM 681 C CA . LEU A 1 91 ? 1.983 -1.497 7.694 1.00 83.25 91 LEU A CA 1
ATOM 682 C C . LEU A 1 91 ? 1.131 -1.931 8.865 1.00 83.25 91 LEU A C 1
ATOM 684 O O . LEU A 1 91 ? 0.158 -2.669 8.700 1.00 83.25 91 LEU A O 1
ATOM 688 N N . ARG A 1 92 ? 1.461 -1.450 10.051 1.00 83.69 92 ARG A N 1
ATOM 689 C CA . ARG A 1 92 ? 0.581 -1.565 11.204 1.00 83.69 92 ARG A CA 1
ATOM 690 C C . ARG A 1 92 ? -0.261 -0.310 11.331 1.00 83.69 92 ARG A C 1
ATOM 692 O O . ARG A 1 92 ? 0.189 0.779 10.981 1.00 83.69 92 ARG A O 1
ATOM 699 N N . MET A 1 93 ? -1.477 -0.446 11.853 1.00 77.38 93 MET A N 1
ATOM 700 C CA . MET A 1 93 ? -2.375 0.706 11.981 1.00 77.38 93 MET A CA 1
ATOM 701 C C . MET A 1 93 ? -1.789 1.818 12.855 1.00 77.38 93 MET A C 1
ATOM 703 O O . MET A 1 93 ? -2.026 2.989 12.581 1.00 77.38 93 MET A O 1
ATOM 707 N N . GLU A 1 94 ? -0.958 1.482 13.847 1.00 74.88 94 GLU A N 1
ATOM 708 C CA . GLU A 1 94 ? -0.245 2.482 14.646 1.00 74.88 94 GLU A CA 1
ATOM 709 C C . GLU A 1 94 ? 0.787 3.309 13.858 1.00 74.88 94 GLU A C 1
ATOM 711 O O . GLU A 1 94 ? 1.164 4.388 14.306 1.00 74.88 94 GLU A O 1
ATOM 716 N N . GLU A 1 95 ? 1.258 2.820 12.706 1.00 72.88 95 GLU A N 1
ATOM 717 C CA . GLU A 1 95 ? 2.186 3.541 11.823 1.00 72.88 95 GLU A CA 1
ATOM 718 C C . GLU A 1 95 ? 1.448 4.439 10.828 1.00 72.88 95 GLU A C 1
ATOM 720 O O . GLU A 1 95 ? 1.989 5.451 10.391 1.00 72.88 95 GLU A O 1
ATOM 725 N N . LEU A 1 96 ? 0.222 4.060 10.466 1.00 66.19 96 LEU A N 1
ATOM 726 C CA . LEU A 1 96 ? -0.597 4.799 9.514 1.00 66.19 96 LEU A CA 1
ATOM 727 C C . LEU A 1 96 ? -1.168 6.067 10.128 1.00 66.19 96 LEU A C 1
ATOM 729 O O . LEU A 1 96 ? -1.315 7.060 9.437 1.00 66.19 96 LEU A O 1
ATOM 733 N N . ASP A 1 97 ? -1.436 6.063 11.430 1.00 61.53 97 ASP A N 1
ATOM 734 C CA . ASP A 1 97 ? -2.333 7.043 12.019 1.00 61.53 97 ASP A CA 1
ATOM 735 C C . ASP A 1 97 ? -1.676 7.940 13.079 1.00 61.53 97 ASP A C 1
ATOM 737 O O . ASP A 1 97 ? -2.078 7.983 14.242 1.00 61.53 97 ASP A O 1
ATOM 741 N N . VAL A 1 98 ? -0.656 8.711 12.684 1.00 55.47 98 VAL A N 1
ATOM 742 C CA . VAL A 1 98 ? 0.062 9.620 13.608 1.00 55.47 98 VAL A CA 1
ATOM 743 C C . VAL A 1 98 ? -0.871 10.687 14.222 1.00 55.47 98 VAL A C 1
ATOM 745 O O . VAL A 1 98 ? -0.569 11.239 15.282 1.00 55.47 98 VAL A O 1
ATOM 748 N N . THR A 1 99 ? -2.021 10.973 13.595 1.00 60.69 99 THR A N 1
ATOM 749 C C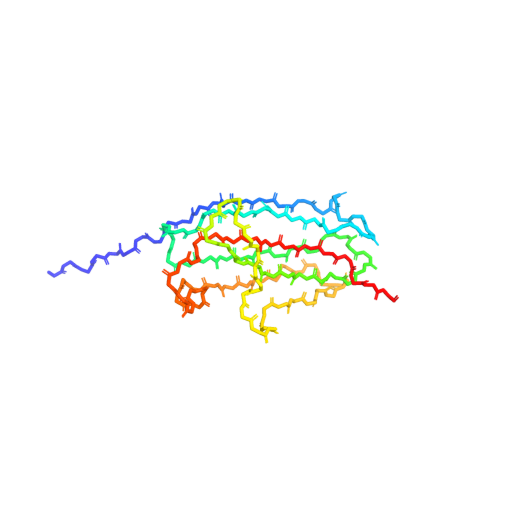A . THR A 1 99 ? -3.017 11.966 14.053 1.00 60.69 99 THR A CA 1
ATOM 750 C C . THR A 1 99 ? -4.404 11.397 14.392 1.00 60.69 99 THR A C 1
ATOM 752 O O . THR A 1 99 ? -5.300 12.171 14.717 1.00 60.69 99 THR A O 1
ATOM 755 N N . ASN A 1 100 ? -4.564 10.075 14.404 1.00 60.50 100 ASN A N 1
ATOM 756 C CA . ASN A 1 100 ? -5.753 9.335 14.847 1.00 60.50 100 ASN A CA 1
ATOM 757 C C . ASN A 1 100 ? -7.058 9.461 14.004 1.00 60.50 100 ASN A C 1
ATOM 759 O O . ASN A 1 100 ? -8.157 9.347 14.555 1.00 60.50 100 ASN A O 1
ATOM 763 N N . GLU A 1 101 ? -6.967 9.713 12.692 1.00 70.56 101 GLU A N 1
ATOM 764 C CA . GLU A 1 101 ? -8.113 9.868 11.772 1.00 70.56 101 GLU A CA 1
ATOM 765 C C . GLU A 1 101 ? -7.914 9.275 10.360 1.00 70.56 101 GLU A C 1
ATOM 767 O O . GLU A 1 101 ? -8.815 9.390 9.524 1.00 70.56 101 GLU A O 1
ATOM 772 N N . TYR A 1 102 ? -6.778 8.641 10.062 1.00 76.56 102 TYR A N 1
ATOM 773 C CA . TYR A 1 102 ? -6.475 8.141 8.718 1.00 76.56 102 TYR A CA 1
ATOM 774 C C . TYR A 1 102 ? -6.669 6.627 8.630 1.00 76.56 102 TYR A C 1
ATOM 776 O O . TYR A 1 102 ? -5.805 5.834 8.991 1.00 76.56 102 TYR A O 1
ATOM 784 N N . TYR A 1 103 ? -7.831 6.227 8.113 1.00 86.62 103 TYR A N 1
ATOM 785 C CA . TYR A 1 103 ? -8.216 4.819 7.973 1.00 86.62 103 TYR A CA 1
ATOM 786 C C . TYR A 1 103 ? -8.396 4.373 6.525 1.00 86.62 103 TYR A C 1
ATOM 788 O O . TYR A 1 103 ? -9.016 3.337 6.271 1.00 86.62 103 TYR A O 1
ATOM 796 N N . PHE A 1 104 ? -7.934 5.175 5.574 1.00 90.50 104 PHE A N 1
ATOM 797 C CA . PHE A 1 104 ? -7.958 4.833 4.162 1.00 90.50 104 PHE A CA 1
ATOM 798 C C . PHE A 1 104 ? -6.541 4.848 3.618 1.00 90.50 104 PHE A C 1
ATOM 800 O O . PHE A 1 104 ? -5.799 5.772 3.939 1.00 90.50 104 PHE A O 1
ATOM 807 N N . LEU A 1 105 ? -6.198 3.856 2.801 1.00 90.69 105 LEU A N 1
ATOM 808 C CA . LEU A 1 105 ? -4.921 3.771 2.101 1.00 90.69 105 LEU A CA 1
ATOM 809 C C . LEU A 1 105 ? -5.112 3.836 0.600 1.00 90.69 105 LEU A C 1
ATOM 811 O O . LEU A 1 105 ? -6.031 3.223 0.062 1.00 90.69 105 LEU A O 1
ATOM 815 N N . ASN A 1 106 ? -4.201 4.546 -0.044 1.00 90.44 106 ASN A N 1
ATOM 816 C CA . ASN A 1 106 ? -4.019 4.573 -1.479 1.00 90.44 106 ASN A CA 1
ATOM 817 C C . ASN A 1 106 ? -2.588 4.122 -1.774 1.00 90.44 106 ASN A C 1
ATOM 819 O O . ASN A 1 106 ? -1.654 4.533 -1.086 1.00 90.44 106 ASN A O 1
ATOM 823 N N . VAL A 1 107 ? -2.429 3.247 -2.759 1.00 89.75 107 VAL A N 1
ATOM 824 C CA . VAL A 1 107 ? -1.118 2.853 -3.274 1.00 89.75 107 VAL A CA 1
ATOM 825 C C . VAL A 1 107 ? -1.047 3.336 -4.705 1.00 89.75 107 VAL A C 1
ATOM 827 O O . VAL A 1 107 ? -1.874 2.931 -5.526 1.00 89.75 107 VAL A O 1
ATOM 830 N N . GLU A 1 108 ? -0.074 4.190 -4.982 1.00 87.88 108 GLU A N 1
ATOM 831 C CA . GLU A 1 108 ? 0.187 4.739 -6.305 1.00 87.88 108 GLU A CA 1
ATOM 832 C C . GLU A 1 108 ? 1.433 4.089 -6.884 1.00 87.88 108 GLU A C 1
ATOM 834 O O . GLU A 1 108 ? 2.385 3.783 -6.170 1.00 87.88 108 GLU A O 1
ATOM 839 N N . VAL A 1 109 ? 1.401 3.818 -8.182 1.00 83.38 109 VAL A N 1
ATOM 840 C CA . VAL A 1 109 ? 2.502 3.198 -8.906 1.00 83.38 109 VAL A CA 1
ATOM 841 C C . VAL A 1 109 ? 2.727 3.963 -10.196 1.00 83.38 109 VAL A C 1
ATOM 843 O O . VAL A 1 109 ? 1.817 4.101 -11.023 1.00 83.38 109 VAL A O 1
ATOM 846 N N . THR A 1 110 ? 3.971 4.383 -10.388 1.00 81.00 110 THR A N 1
ATOM 847 C CA . THR A 1 110 ? 4.420 5.139 -11.554 1.00 81.00 110 THR A CA 1
ATOM 848 C C . THR A 1 110 ? 5.744 4.567 -12.043 1.00 81.00 110 THR A C 1
ATOM 850 O O . THR A 1 110 ? 6.550 4.059 -11.268 1.00 81.00 110 THR A O 1
ATOM 853 N N . THR A 1 111 ? 5.990 4.611 -13.349 1.00 77.00 111 THR A N 1
ATOM 854 C CA . THR A 1 111 ? 7.339 4.353 -13.868 1.00 77.00 111 THR A CA 1
ATOM 855 C C . THR A 1 111 ? 8.245 5.503 -13.447 1.00 77.00 111 THR A C 1
ATOM 857 O O . THR A 1 111 ? 7.933 6.654 -13.764 1.00 77.00 111 THR A O 1
ATOM 860 N N . ALA A 1 112 ? 9.350 5.206 -12.769 1.00 68.25 112 ALA A N 1
ATOM 861 C CA . ALA A 1 112 ? 10.346 6.201 -12.420 1.00 68.25 112 ALA A CA 1
ATOM 862 C C . ALA A 1 112 ? 10.794 6.913 -13.697 1.00 68.25 112 ALA A C 1
ATOM 864 O O . ALA A 1 112 ? 11.149 6.279 -14.690 1.00 68.25 112 ALA A O 1
ATOM 865 N N . ALA A 1 113 ? 10.735 8.240 -13.700 1.00 58.00 113 ALA A N 1
ATOM 866 C CA . ALA A 1 113 ? 11.195 8.999 -14.850 1.00 58.00 113 ALA A CA 1
ATOM 867 C C . ALA A 1 113 ? 12.710 8.784 -15.015 1.00 58.00 113 ALA A C 1
ATOM 869 O O . ALA A 1 113 ? 13.489 9.178 -14.145 1.00 58.00 113 ALA A O 1
ATOM 870 N N . THR A 1 114 ? 13.121 8.157 -16.121 1.00 49.09 114 THR A N 1
ATOM 871 C CA . THR A 1 114 ? 14.536 8.058 -16.527 1.00 49.09 114 THR A CA 1
ATOM 872 C C . THR A 1 114 ? 15.174 9.419 -16.766 1.00 49.09 114 THR A C 1
ATOM 874 O O . THR A 1 114 ? 14.515 10.257 -17.431 1.00 49.09 114 THR A O 1
#

Foldseek 3Di:
DDPDDPDDDDDDQFDDDCVPQPDPDKDKRQWTFQPVPQKDKDKAFDDQDPFKKWKFKWWALDSPGDTDGLDDPDPTDIHDRPDRDIDIDMDGPVSRCPPNRTRIMMMIIHGDDD

Sequence (114 aa):
MYTERFTEAWELIDVLYGDNVNGTTESNTGANSVKDFSRVAIIVHPVDVNDVLDVDIEQAASANGALKTVDANSKDITVAIADTKPSVIELRMEELDVTNEYYFLNVEVTTAAT

pLDDT: mean 76.1, std 13.06, range [48.41, 93.5]

Secondary structure (DSSP, 8-state):
-----------------GGG--TTS-EE---EE-TT-SEEEEEE--SS-SSPEEEEEEEESSTTSPPEESSSSSS-EEE-TT--SPEEEEEEHHHH-TTS---EEEEEEEE---

Radius of gyration: 15.54 Å; chains: 1; bounding box: 28×37×50 Å